Protein AF-A0A382ZB64-F1 (afdb_monomer)

Organism: NCBI:txid408172

Mean predicted aligned error: 15.55 Å

Solvent-accessible surface area (backbone atoms only — not comparable to full-atom values): 5818 Å² total; per-residue (Å²): 113,73,67,60,56,52,52,52,51,52,53,50,53,65,68,52,56,59,60,69,72,70,44,74,79,74,79,67,76,47,72,69,56,47,56,55,46,70,73,42,57,76,76,56,34,55,57,52,54,52,51,54,52,54,51,51,54,51,51,51,51,48,40,65,72,71,61,44,88,79,68,81,58,102,61,82,81,79,77,81,77,85,67,51,77,69,58,53,63,73,78,109

pLDDT: mean 78.01, std 11.69, range [49.41, 93.19]

Secondary structure (DSSP, 8-state):
-HHHHHHHHHHHHHHHTHHHHSSPP--PPPHHHHHHHHTS-HHHHHHHHHHHHHHHHHHHHHIIIIISTT---SSPPPPP----HHHHHH--

Radius of gyration: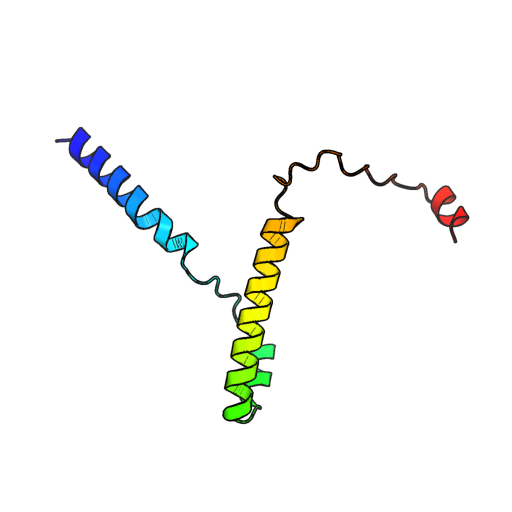 24.0 Å; Cα contacts (8 Å, |Δi|>4): 11; chains: 1; bounding box: 72×25×56 Å

Sequence (92 aa):
MKNFLFVLVILSSLLFSNLFVAAPGDGEITDSQKALIETLPPDQRASILEKMGQARDIEAELEETFLDSDLKTLIDRPEEKVLTAKEQAEYL

Structure (mmCIF, N/CA/C/O backbone):
data_AF-A0A382ZB64-F1
#
_entry.id   AF-A0A382ZB64-F1
#
loop_
_atom_site.group_PDB
_atom_site.id
_atom_site.type_symbol
_atom_site.label_atom_id
_atom_site.label_alt_id
_atom_site.label_comp_id
_atom_site.label_asym_id
_atom_site.label_entity_id
_atom_site.label_seq_id
_atom_site.pdbx_PDB_ins_code
_atom_site.Cartn_x
_atom_site.Cartn_y
_atom_site.Cartn_z
_atom_site.occupancy
_atom_site.B_iso_or_equiv
_atom_site.auth_seq_id
_atom_site.auth_comp_id
_atom_site.auth_asym_id
_atom_site.auth_atom_id
_atom_site.pdbx_PDB_model_num
ATOM 1 N N . MET A 1 1 ? 31.602 -7.240 35.947 1.00 59.00 1 MET A N 1
ATOM 2 C CA . MET A 1 1 ? 31.458 -7.579 34.508 1.00 59.00 1 MET A CA 1
ATOM 3 C C . MET A 1 1 ? 30.064 -8.088 34.125 1.00 59.00 1 MET A C 1
ATOM 5 O O . MET A 1 1 ? 29.616 -7.769 33.036 1.00 59.00 1 MET A O 1
ATOM 9 N N . LYS A 1 2 ? 29.342 -8.814 34.995 1.00 63.78 2 LYS A N 1
ATOM 10 C CA . LYS A 1 2 ? 28.018 -9.397 34.680 1.00 63.78 2 LYS A CA 1
ATOM 11 C C . LYS A 1 2 ? 26.915 -8.363 34.378 1.00 63.78 2 LYS A C 1
ATOM 13 O O . LYS A 1 2 ? 26.144 -8.555 33.448 1.00 63.78 2 LYS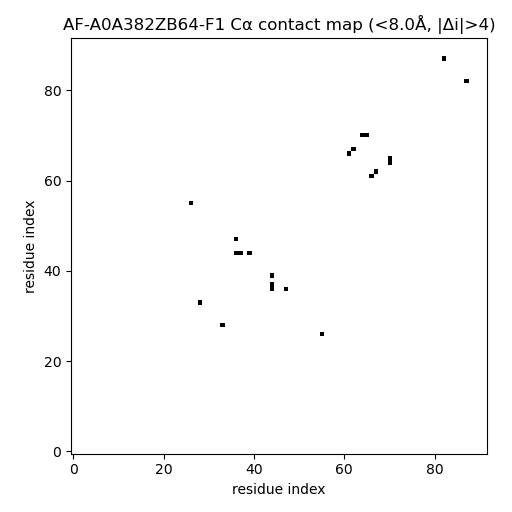 A O 1
ATOM 18 N N . ASN A 1 3 ? 26.915 -7.228 35.081 1.00 76.56 3 ASN A N 1
ATOM 19 C CA . ASN A 1 3 ? 25.914 -6.166 34.890 1.00 76.56 3 ASN A CA 1
ATOM 20 C C . ASN A 1 3 ? 26.177 -5.326 33.629 1.00 76.56 3 ASN A C 1
ATOM 22 O O . ASN A 1 3 ? 25.241 -4.862 32.995 1.00 76.56 3 ASN A O 1
ATOM 26 N N . PHE A 1 4 ? 27.445 -5.166 33.237 1.00 81.69 4 PHE A N 1
ATOM 27 C CA . PHE A 1 4 ? 27.818 -4.439 32.020 1.00 81.69 4 PHE A CA 1
ATOM 28 C C . PHE A 1 4 ? 27.371 -5.193 30.763 1.00 81.69 4 PHE A C 1
ATOM 30 O O . PHE A 1 4 ? 26.824 -4.599 29.843 1.00 81.69 4 PHE A O 1
ATOM 37 N N . LEU A 1 5 ? 27.531 -6.519 30.773 1.00 80.69 5 LEU A N 1
ATOM 38 C CA . LEU A 1 5 ? 27.073 -7.400 29.700 1.00 80.69 5 LEU A CA 1
ATOM 39 C C . LEU A 1 5 ? 25.547 -7.333 29.532 1.00 80.69 5 LEU A C 1
ATOM 41 O O . LEU A 1 5 ? 25.056 -7.241 28.415 1.00 80.69 5 LEU A O 1
ATOM 45 N N . PHE A 1 6 ? 24.807 -7.291 30.642 1.00 82.88 6 PHE A N 1
ATOM 46 C CA . PHE A 1 6 ? 23.351 -7.143 30.632 1.00 82.88 6 PHE A CA 1
ATOM 47 C C . PHE A 1 6 ? 22.889 -5.797 30.049 1.00 82.88 6 PHE A C 1
ATOM 49 O O . PHE A 1 6 ? 22.005 -5.764 29.197 1.00 82.88 6 PHE A O 1
ATOM 56 N N . VAL A 1 7 ? 23.530 -4.692 30.444 1.00 85.19 7 VAL A N 1
ATOM 57 C CA . VAL A 1 7 ? 23.231 -3.354 29.901 1.00 85.19 7 VAL A CA 1
ATOM 58 C C . VAL A 1 7 ? 23.553 -3.275 28.408 1.00 85.19 7 VAL A C 1
ATOM 60 O O . VAL A 1 7 ? 22.781 -2.699 27.648 1.00 85.19 7 VAL A O 1
ATOM 63 N N . LEU A 1 8 ? 24.649 -3.898 27.970 1.00 86.69 8 LEU A N 1
ATOM 64 C CA . LEU A 1 8 ? 25.045 -3.931 26.562 1.00 86.69 8 LEU A CA 1
ATOM 65 C C . LEU A 1 8 ? 24.042 -4.717 25.703 1.00 86.69 8 LEU A C 1
ATOM 67 O O . LEU A 1 8 ? 23.732 -4.294 24.589 1.00 86.69 8 LEU A O 1
ATOM 71 N N . VAL A 1 9 ? 23.480 -5.807 26.235 1.00 86.38 9 VAL A N 1
ATOM 72 C CA . VAL A 1 9 ? 22.407 -6.573 25.575 1.00 86.38 9 VAL A CA 1
ATOM 73 C C . VAL A 1 9 ? 21.131 -5.738 25.441 1.00 86.38 9 VAL A C 1
ATOM 75 O O . VAL A 1 9 ? 20.564 -5.679 24.353 1.00 86.38 9 VAL A O 1
ATOM 78 N N . ILE A 1 10 ? 20.709 -5.041 26.501 1.00 87.19 10 ILE A N 1
ATOM 79 C CA . ILE A 1 10 ? 19.515 -4.177 26.458 1.00 87.19 10 ILE A CA 1
ATOM 80 C C . ILE A 1 10 ? 19.711 -3.017 25.476 1.00 87.19 10 ILE A C 1
ATOM 82 O O . ILE A 1 10 ? 18.829 -2.741 24.667 1.00 87.19 10 ILE A O 1
ATOM 86 N N . LEU A 1 11 ? 20.877 -2.367 25.506 1.00 85.00 11 LEU A N 1
ATOM 87 C CA . LEU A 1 11 ? 21.189 -1.255 24.610 1.00 85.00 11 LEU A CA 1
ATOM 88 C C . LEU A 1 11 ? 21.215 -1.705 23.145 1.00 85.00 11 LEU A C 1
ATOM 90 O O . LEU A 1 11 ? 20.673 -1.020 22.285 1.00 85.00 11 LEU A O 1
ATOM 94 N N . SER A 1 12 ? 21.780 -2.883 22.867 1.00 81.19 12 SER A N 1
ATOM 95 C CA . SER A 1 12 ? 21.753 -3.465 21.521 1.00 81.19 12 SER A CA 1
ATOM 96 C C . SER A 1 12 ? 20.316 -3.762 21.085 1.00 81.19 12 SER A C 1
ATOM 98 O O . SER A 1 12 ? 19.922 -3.394 19.985 1.00 81.19 12 SER A O 1
ATOM 100 N N . SER A 1 13 ? 19.497 -4.344 21.966 1.00 80.69 13 SER A N 1
ATOM 101 C CA . SER A 1 13 ? 18.086 -4.628 21.677 1.00 80.69 13 SER A CA 1
ATOM 102 C C . SER A 1 13 ? 17.274 -3.367 21.357 1.00 80.69 13 SER A C 1
ATOM 104 O O . SER A 1 13 ? 16.420 -3.411 20.477 1.00 80.69 13 SER A O 1
ATOM 106 N N . LEU A 1 14 ? 17.541 -2.252 22.043 1.00 80.56 14 LEU A N 1
ATOM 107 C CA . LEU A 1 14 ? 16.884 -0.961 21.799 1.00 80.56 14 LEU A CA 1
ATOM 108 C C . LEU A 1 14 ? 17.340 -0.295 20.492 1.00 80.56 14 LEU A C 1
ATOM 110 O O . LEU A 1 14 ? 16.572 0.429 19.868 1.00 80.56 14 LEU A O 1
ATOM 114 N N . LEU A 1 15 ? 18.585 -0.523 20.067 1.00 76.69 15 LEU A N 1
ATOM 115 C CA . LEU A 1 15 ? 19.102 0.025 18.810 1.00 76.69 15 LEU A CA 1
ATOM 116 C C . LEU A 1 15 ? 18.567 -0.732 17.583 1.00 76.69 15 LEU A C 1
ATOM 118 O O . LEU A 1 15 ? 18.341 -0.113 16.546 1.00 76.69 15 LEU A O 1
ATOM 122 N N . PHE A 1 16 ? 18.323 -2.042 17.698 1.00 69.38 16 PHE A N 1
ATOM 123 C CA . PHE A 1 16 ? 17.814 -2.867 16.593 1.00 69.38 16 PHE A CA 1
ATOM 124 C C . PHE A 1 16 ? 16.282 -2.970 16.521 1.00 69.38 16 PHE A C 1
ATOM 126 O O . PHE A 1 16 ? 15.767 -3.450 15.513 1.00 69.38 16 PHE A O 1
ATOM 133 N N . SER A 1 17 ? 15.533 -2.498 17.525 1.00 65.56 17 SER A N 1
ATOM 134 C CA . SER A 1 17 ? 14.060 -2.559 17.506 1.00 65.56 17 SER A CA 1
ATOM 135 C C . SER A 1 17 ? 13.435 -1.720 16.384 1.00 65.56 17 SER A C 1
ATOM 137 O O . SER A 1 17 ? 12.420 -2.115 15.820 1.00 65.56 17 SER A O 1
ATOM 139 N N . ASN A 1 18 ? 14.069 -0.610 15.992 1.00 59.50 18 ASN A N 1
ATOM 140 C CA . ASN A 1 18 ? 13.589 0.241 14.894 1.00 59.50 18 ASN A CA 1
ATOM 141 C C . ASN A 1 18 ? 13.811 -0.368 13.498 1.00 59.50 18 ASN A C 1
ATOM 143 O O . ASN A 1 18 ? 13.209 0.090 12.531 1.00 59.50 18 ASN A O 1
ATOM 147 N N . LEU A 1 19 ? 14.651 -1.404 13.373 1.00 59.56 19 LEU A N 1
ATOM 148 C CA . LEU A 1 19 ? 14.938 -2.028 12.078 1.00 59.56 19 LEU A CA 1
ATOM 149 C C . LEU A 1 19 ? 13.753 -2.857 11.552 1.00 59.56 19 LEU A C 1
ATOM 151 O O . LEU A 1 19 ? 13.629 -3.039 10.348 1.00 59.56 19 LEU A O 1
ATOM 155 N N . PHE A 1 20 ? 12.884 -3.338 12.447 1.00 55.34 20 PHE A N 1
ATOM 156 C CA . PHE A 1 20 ? 11.708 -4.136 12.086 1.00 55.34 20 PHE A CA 1
ATOM 157 C C . PHE A 1 20 ? 10.495 -3.290 11.685 1.00 55.34 20 PHE A C 1
ATOM 159 O O . PHE A 1 20 ? 9.670 -3.764 10.917 1.00 55.34 20 PHE A O 1
ATOM 166 N N . VAL A 1 21 ? 10.398 -2.048 12.169 1.00 56.72 21 VAL A N 1
ATOM 167 C CA . VAL A 1 21 ? 9.284 -1.134 11.847 1.00 56.72 21 VAL A CA 1
ATOM 168 C C . VAL A 1 21 ? 9.533 -0.382 10.535 1.00 56.72 21 VAL A C 1
ATOM 170 O O . VAL A 1 21 ? 8.596 -0.078 9.812 1.00 56.72 21 VAL A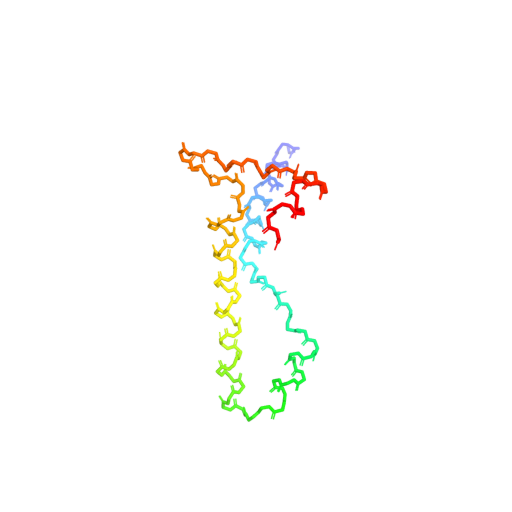 O 1
ATOM 173 N N . ALA A 1 22 ? 10.798 -0.115 10.196 1.00 50.22 22 ALA A N 1
ATOM 174 C CA . ALA A 1 22 ? 11.181 0.527 8.935 1.00 50.22 22 ALA A CA 1
ATOM 175 C C . ALA A 1 22 ? 11.450 -0.468 7.792 1.00 50.22 22 ALA A C 1
ATOM 177 O O . ALA A 1 22 ? 11.822 -0.048 6.694 1.00 50.22 22 ALA A O 1
ATOM 178 N N . ALA A 1 23 ? 11.305 -1.775 8.037 1.00 49.66 23 ALA A N 1
ATOM 179 C CA . ALA A 1 23 ? 11.253 -2.731 6.947 1.00 49.66 23 ALA A CA 1
ATOM 180 C C . ALA A 1 23 ? 9.978 -2.402 6.159 1.00 49.66 23 ALA A C 1
ATOM 182 O O . ALA A 1 23 ? 8.901 -2.466 6.756 1.00 49.66 23 ALA A O 1
ATOM 183 N N . PRO A 1 24 ? 10.069 -1.997 4.876 1.00 49.41 24 PRO A N 1
ATOM 184 C CA . PRO A 1 24 ? 8.872 -1.844 4.070 1.00 49.41 24 PRO A CA 1
ATOM 185 C C . PRO A 1 24 ? 8.147 -3.175 4.186 1.00 49.41 24 PRO A C 1
ATOM 187 O O . PRO A 1 24 ? 8.738 -4.217 3.897 1.00 49.41 24 PRO A O 1
ATOM 190 N N . GLY A 1 25 ? 6.923 -3.163 4.717 1.00 51.53 25 GLY A N 1
ATOM 191 C CA . GLY A 1 25 ? 6.105 -4.359 4.683 1.00 51.53 25 GLY A CA 1
ATOM 192 C C . GLY A 1 25 ? 6.120 -4.800 3.230 1.00 51.53 25 GLY A C 1
ATOM 193 O O . GLY A 1 25 ? 5.744 -4.028 2.352 1.00 51.53 25 GLY A O 1
ATOM 194 N N . ASP A 1 26 ? 6.650 -5.971 2.926 1.00 55.09 26 ASP A N 1
ATOM 195 C CA . ASP A 1 26 ? 6.442 -6.566 1.622 1.00 55.09 26 ASP A CA 1
ATOM 196 C C . ASP A 1 26 ? 5.070 -7.219 1.724 1.00 55.09 26 ASP A C 1
ATOM 198 O O . ASP A 1 26 ? 4.921 -8.390 2.054 1.00 55.09 26 ASP A O 1
ATOM 202 N N . GLY A 1 27 ? 4.029 -6.425 1.484 1.00 57.81 27 GLY A N 1
ATOM 203 C CA . GLY A 1 27 ? 2.818 -6.943 0.864 1.00 57.81 27 GLY A CA 1
ATOM 204 C C . GLY A 1 27 ? 3.261 -7.487 -0.483 1.00 57.81 27 GLY A C 1
ATOM 205 O O . GLY A 1 27 ? 3.345 -6.755 -1.473 1.00 57.81 27 GLY A O 1
ATOM 206 N N . GLU A 1 28 ? 3.705 -8.738 -0.437 1.00 66.00 28 GLU A N 1
ATOM 207 C CA . GLU A 1 28 ? 4.290 -9.466 -1.543 1.00 66.00 28 GLU A CA 1
ATOM 208 C C . GLU A 1 28 ? 3.314 -9.408 -2.716 1.00 66.00 28 GLU A C 1
ATOM 210 O O . GLU A 1 28 ? 2.129 -9.725 -2.587 1.00 66.00 28 GLU A O 1
ATOM 215 N N 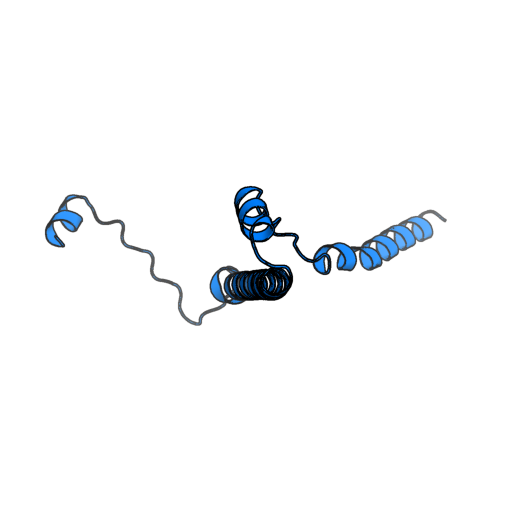. ILE A 1 29 ? 3.809 -8.967 -3.873 1.00 76.75 29 ILE A N 1
ATOM 216 C CA . ILE A 1 29 ? 3.036 -9.021 -5.108 1.00 76.75 29 ILE A CA 1
ATOM 217 C C . ILE A 1 29 ? 2.705 -10.492 -5.344 1.00 76.75 29 ILE A C 1
ATOM 219 O O . ILE A 1 29 ? 3.606 -11.306 -5.548 1.00 76.75 29 ILE A O 1
ATOM 223 N N . THR A 1 30 ? 1.417 -10.829 -5.328 1.00 83.25 30 THR A N 1
ATOM 224 C CA . THR A 1 30 ? 0.977 -12.208 -5.555 1.00 83.25 30 THR A CA 1
ATOM 225 C C . THR A 1 30 ? 1.445 -12.692 -6.926 1.00 83.25 30 THR A C 1
ATOM 227 O O . THR A 1 30 ? 1.562 -11.902 -7.869 1.00 83.25 30 THR A O 1
ATOM 230 N N . ASP A 1 31 ? 1.626 -14.002 -7.089 1.00 84.56 31 ASP A N 1
ATOM 231 C CA . ASP A 1 31 ? 2.034 -14.588 -8.374 1.00 84.56 31 ASP A CA 1
ATOM 232 C C . ASP A 1 31 ? 1.111 -14.167 -9.529 1.00 84.56 31 ASP A C 1
ATOM 234 O O . ASP A 1 31 ? 1.560 -13.922 -10.649 1.00 84.56 31 ASP A O 1
ATOM 238 N N . SER A 1 32 ? -0.184 -14.004 -9.241 1.00 83.50 32 SER A N 1
ATOM 239 C CA . SER A 1 32 ? -1.174 -13.529 -10.209 1.00 83.50 32 SER A CA 1
ATOM 240 C C . SER A 1 32 ? -0.940 -12.076 -10.644 1.00 83.50 32 SER A C 1
ATOM 242 O O . SER A 1 32 ? -0.982 -11.769 -11.836 1.00 83.50 32 SER A O 1
ATOM 244 N N . GLN A 1 33 ? -0.630 -11.181 -9.702 1.00 84.19 33 GLN A N 1
ATOM 245 C CA . GLN A 1 33 ? -0.319 -9.780 -9.988 1.00 84.19 33 GLN A CA 1
ATOM 246 C C . GLN A 1 33 ? 1.0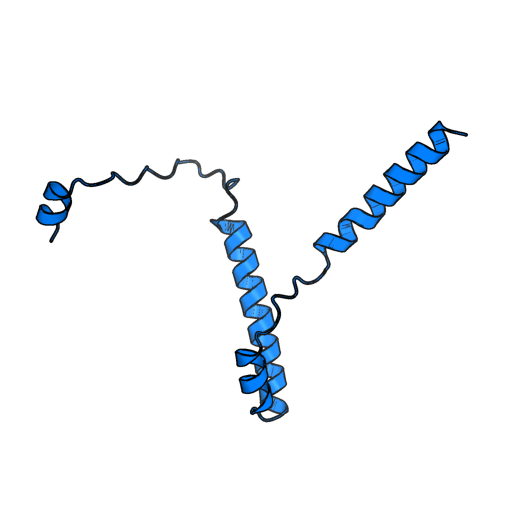18 -9.659 -10.723 1.00 84.19 33 GLN A C 1
ATOM 248 O O . GLN A 1 33 ? 1.131 -8.887 -11.674 1.00 84.19 33 GLN A O 1
ATOM 253 N N . LYS A 1 34 ? 2.011 -10.470 -10.346 1.00 88.25 34 LYS A N 1
ATOM 254 C CA . LYS A 1 34 ? 3.315 -10.517 -11.011 1.00 88.25 34 LYS A CA 1
ATOM 255 C C . LYS A 1 34 ? 3.191 -10.962 -12.467 1.00 88.25 34 LYS A C 1
ATOM 257 O O . LYS A 1 34 ? 3.727 -10.291 -13.346 1.00 88.25 34 LYS A O 1
ATOM 262 N N . ALA A 1 35 ? 2.421 -12.019 -12.731 1.00 89.06 35 ALA A N 1
ATOM 263 C CA . ALA A 1 35 ? 2.154 -12.486 -14.090 1.00 89.06 35 ALA A CA 1
ATOM 264 C C . ALA A 1 35 ? 1.495 -11.394 -14.950 1.00 89.06 35 ALA A C 1
ATOM 266 O O . ALA A 1 35 ? 1.899 -11.187 -16.091 1.00 89.06 35 ALA A O 1
ATOM 267 N N . LEU A 1 36 ? 0.534 -10.644 -14.396 1.00 87.69 36 LEU A N 1
ATOM 268 C CA . LEU A 1 36 ? -0.100 -9.517 -15.090 1.00 87.69 36 LEU A CA 1
ATOM 269 C C . LEU A 1 36 ? 0.902 -8.397 -15.399 1.00 87.69 36 LEU A C 1
ATOM 271 O O . LEU A 1 36 ? 0.958 -7.920 -16.532 1.00 87.69 36 LEU A O 1
ATOM 275 N N . ILE A 1 37 ? 1.732 -8.014 -14.428 1.00 89.69 37 ILE A N 1
ATOM 276 C CA . ILE A 1 37 ? 2.752 -6.969 -14.592 1.00 89.69 37 ILE A CA 1
ATOM 277 C C . ILE A 1 37 ? 3.798 -7.359 -15.647 1.00 89.69 37 ILE A C 1
ATOM 279 O O . ILE A 1 37 ? 4.257 -6.514 -16.421 1.00 89.69 37 ILE A O 1
ATOM 283 N N . GLU A 1 38 ? 4.168 -8.638 -15.716 1.00 90.19 38 GLU A N 1
ATOM 284 C CA . GLU A 1 38 ? 5.131 -9.146 -16.694 1.00 90.19 38 GLU A CA 1
ATOM 285 C C . GLU A 1 38 ? 4.619 -9.068 -18.139 1.00 90.19 38 GLU A C 1
ATOM 287 O O . GLU A 1 38 ? 5.437 -8.926 -19.052 1.00 90.19 38 GLU A O 1
ATOM 292 N N . THR A 1 39 ? 3.296 -9.063 -18.348 1.00 92.81 39 THR A N 1
ATOM 293 C CA . THR A 1 39 ? 2.694 -8.845 -19.678 1.00 92.81 39 THR A CA 1
ATOM 294 C C . THR A 1 39 ? 2.717 -7.387 -20.136 1.00 92.81 39 THR A C 1
ATOM 296 O O . THR A 1 39 ? 2.537 -7.118 -21.325 1.00 92.81 39 THR A O 1
ATOM 299 N N . LEU A 1 40 ? 2.949 -6.437 -19.222 1.00 91.06 40 LEU A N 1
ATOM 300 C CA . LEU A 1 40 ? 2.916 -5.015 -19.545 1.00 91.06 40 LEU A CA 1
ATOM 301 C C . LEU A 1 40 ? 4.217 -4.545 -20.215 1.00 91.06 40 LEU A C 1
ATOM 303 O O . LEU A 1 40 ? 5.312 -4.984 -19.822 1.00 91.06 40 LEU A O 1
ATOM 307 N N . PRO A 1 41 ? 4.114 -3.588 -21.158 1.00 93.19 41 PRO A N 1
ATOM 308 C CA . PRO A 1 41 ? 5.245 -2.817 -21.655 1.00 93.19 41 PRO A CA 1
ATOM 309 C C . PRO A 1 41 ? 6.092 -2.205 -20.519 1.00 93.19 41 PRO A C 1
ATOM 311 O O . PRO A 1 41 ? 5.545 -1.845 -19.470 1.00 93.19 41 PRO A O 1
ATOM 314 N N . PRO A 1 42 ? 7.423 -2.070 -20.690 1.00 86.56 42 PRO A N 1
ATOM 315 C CA . PRO A 1 42 ? 8.319 -1.600 -19.627 1.00 86.56 42 PRO A CA 1
ATOM 316 C C . PRO A 1 42 ? 7.975 -0.217 -19.050 1.00 86.56 42 PRO A C 1
ATOM 318 O O . PRO A 1 42 ? 8.152 0.012 -17.856 1.00 86.56 42 PRO A O 1
ATOM 321 N N . ASP A 1 43 ? 7.464 0.690 -19.880 1.00 89.62 43 ASP A N 1
ATOM 322 C CA . ASP A 1 43 ? 7.011 2.032 -19.501 1.00 89.62 43 ASP A CA 1
ATOM 323 C C . ASP A 1 43 ? 5.762 1.992 -18.606 1.00 89.62 43 ASP A C 1
ATOM 325 O O . ASP A 1 43 ? 5.670 2.716 -17.615 1.00 89.62 43 ASP A O 1
ATOM 329 N N . GLN A 1 44 ? 4.826 1.089 -18.903 1.00 88.62 44 GLN A N 1
ATOM 330 C CA . GLN A 1 44 ? 3.598 0.907 -18.122 1.00 88.62 44 GLN A CA 1
ATOM 331 C C . GLN A 1 44 ? 3.861 0.171 -16.808 1.00 88.62 44 GLN A C 1
ATOM 333 O O . GLN A 1 44 ? 3.265 0.488 -15.778 1.00 88.62 44 GLN A O 1
ATOM 338 N N . ARG A 1 45 ? 4.798 -0.779 -16.829 1.00 90.44 45 ARG A N 1
ATOM 339 C CA . ARG A 1 45 ? 5.206 -1.572 -15.667 1.00 90.44 45 ARG A CA 1
ATOM 340 C C . ARG A 1 45 ? 5.638 -0.703 -14.490 1.00 90.44 45 ARG A C 1
ATOM 342 O O . ARG A 1 45 ? 5.177 -0.928 -13.376 1.00 90.44 45 ARG A O 1
ATOM 349 N N . ALA A 1 46 ? 6.486 0.294 -14.739 1.00 86.81 46 ALA A N 1
ATOM 350 C CA . ALA A 1 46 ? 6.976 1.189 -13.694 1.00 86.81 46 ALA A CA 1
ATOM 351 C C . ALA A 1 46 ? 5.833 1.975 -13.028 1.00 86.81 46 ALA A C 1
ATOM 353 O O . ALA A 1 46 ? 5.754 2.026 -11.803 1.00 86.81 46 ALA A O 1
ATOM 354 N N . SER A 1 47 ? 4.905 2.511 -13.828 1.00 88.56 47 SER A N 1
ATOM 355 C CA . SER A 1 47 ? 3.766 3.278 -13.309 1.00 88.56 47 SER A CA 1
ATOM 356 C C . SER A 1 47 ? 2.796 2.421 -12.490 1.00 88.56 47 SER A C 1
ATOM 358 O O . SER A 1 47 ? 2.258 2.882 -11.485 1.00 88.56 47 SER A O 1
ATOM 360 N N . ILE A 1 48 ? 2.573 1.165 -12.890 1.00 90.38 48 ILE A N 1
ATOM 361 C CA . ILE A 1 48 ? 1.709 0.245 -12.138 1.00 90.38 48 ILE A CA 1
ATOM 362 C C . ILE A 1 48 ? 2.338 -0.136 -10.797 1.00 90.38 48 ILE A C 1
ATOM 364 O O . ILE A 1 48 ? 1.640 -0.122 -9.787 1.00 90.38 48 ILE A O 1
ATOM 368 N N . LEU A 1 49 ? 3.643 -0.417 -10.762 1.00 88.38 49 LEU A N 1
ATOM 369 C CA . LEU A 1 49 ? 4.344 -0.737 -9.515 1.00 88.38 49 LEU A CA 1
ATOM 370 C C . LEU A 1 49 ? 4.293 0.424 -8.512 1.00 88.38 49 LEU A C 1
ATOM 372 O O . LEU A 1 49 ? 4.027 0.200 -7.335 1.00 88.38 49 LEU A O 1
ATOM 376 N N . GLU A 1 50 ? 4.473 1.659 -8.982 1.00 88.62 50 GLU A N 1
ATOM 377 C CA . GLU A 1 50 ? 4.343 2.858 -8.145 1.00 88.62 50 GLU A CA 1
ATOM 378 C C . GLU A 1 50 ? 2.936 2.983 -7.539 1.00 88.62 50 GLU A C 1
ATOM 380 O O . GLU A 1 50 ? 2.789 3.198 -6.337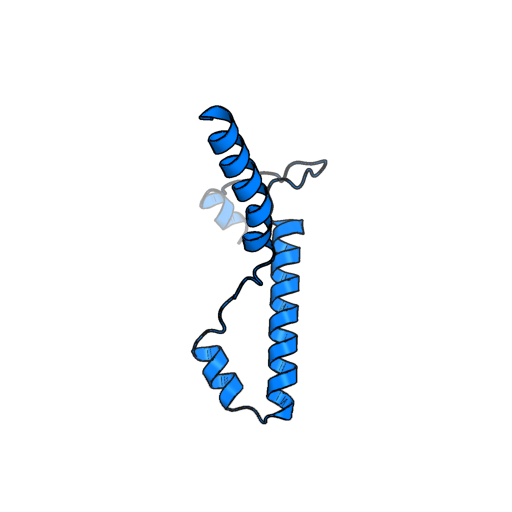 1.00 88.62 50 GLU A O 1
ATOM 385 N N . LYS A 1 51 ? 1.891 2.780 -8.350 1.00 91.06 51 LYS A N 1
ATOM 386 C CA . LYS A 1 51 ? 0.494 2.827 -7.888 1.00 91.06 51 LYS A CA 1
ATOM 387 C C . LYS A 1 51 ? 0.166 1.725 -6.889 1.00 91.06 51 LYS A C 1
ATOM 389 O O . LYS A 1 51 ? -0.597 1.964 -5.961 1.00 91.06 51 LYS A O 1
ATOM 394 N N . MET A 1 52 ? 0.722 0.529 -7.079 1.00 87.25 52 MET A N 1
ATOM 395 C CA . MET A 1 52 ? 0.572 -0.561 -6.115 1.00 87.25 52 MET A CA 1
ATOM 396 C C . MET A 1 52 ? 1.227 -0.210 -4.779 1.00 87.25 52 MET A C 1
ATOM 398 O O . MET A 1 52 ? 0.630 -0.483 -3.747 1.00 87.25 52 MET A O 1
ATOM 402 N N . GLY A 1 53 ? 2.395 0.439 -4.791 1.00 86.56 53 GLY A N 1
ATOM 403 C CA . GLY A 1 53 ? 3.012 0.977 -3.574 1.00 86.56 53 GLY A CA 1
ATOM 404 C C . GLY A 1 53 ? 2.103 1.989 -2.873 1.00 86.56 53 GLY A C 1
ATOM 405 O O . GLY A 1 53 ? 1.735 1.784 -1.723 1.00 86.56 53 GLY A O 1
ATOM 406 N N . GLN A 1 54 ? 1.634 3.004 -3.605 1.00 88.38 54 GLN A N 1
ATOM 407 C CA . GLN A 1 54 ? 0.723 4.027 -3.068 1.00 88.38 54 GLN A CA 1
ATOM 408 C C . GLN A 1 54 ? -0.562 3.431 -2.479 1.00 88.38 54 GLN A C 1
ATOM 410 O O . GLN A 1 54 ? -1.025 3.871 -1.433 1.00 88.38 54 GLN A O 1
ATOM 415 N N . ALA A 1 55 ? -1.150 2.428 -3.137 1.00 88.38 55 ALA A N 1
ATOM 416 C CA . ALA A 1 55 ? -2.353 1.766 -2.639 1.00 88.38 55 ALA A CA 1
ATOM 417 C C . ALA A 1 55 ? -2.112 1.069 -1.292 1.00 88.38 55 ALA A C 1
ATOM 419 O O . ALA A 1 55 ? -2.974 1.122 -0.420 1.00 88.38 55 ALA A O 1
ATOM 420 N N . ARG A 1 56 ? -0.936 0.457 -1.117 1.00 86.00 56 ARG A N 1
ATOM 421 C CA . ARG A 1 56 ? -0.549 -0.212 0.129 1.00 86.00 56 ARG A CA 1
ATOM 422 C C . ARG A 1 56 ? -0.288 0.781 1.257 1.00 86.00 56 ARG A C 1
ATOM 424 O O . ARG A 1 56 ? -0.691 0.516 2.382 1.00 86.00 56 ARG A O 1
ATOM 431 N N . ASP A 1 57 ? 0.333 1.917 0.949 1.00 88.06 57 ASP A N 1
ATOM 432 C CA . ASP A 1 57 ? 0.547 2.990 1.926 1.00 88.06 57 ASP A CA 1
ATOM 433 C C . ASP A 1 57 ? -0.795 3.544 2.432 1.00 88.06 57 ASP A C 1
ATOM 435 O O . ASP A 1 57 ? -0.984 3.712 3.633 1.00 88.06 57 ASP A O 1
ATOM 439 N N . ILE A 1 58 ? -1.756 3.751 1.523 1.00 89.62 58 ILE A N 1
ATOM 440 C CA . ILE A 1 58 ? -3.116 4.193 1.872 1.00 89.62 58 ILE A CA 1
ATOM 441 C C . ILE A 1 58 ? -3.838 3.140 2.719 1.00 89.62 58 ILE A C 1
ATOM 443 O O . ILE A 1 58 ? -4.525 3.487 3.674 1.00 89.62 58 ILE A O 1
ATOM 447 N N . GLU A 1 59 ? -3.717 1.857 2.376 1.00 85.50 59 GLU A N 1
ATOM 448 C CA . GLU A 1 59 ? -4.338 0.772 3.143 1.00 85.50 59 GLU A CA 1
ATOM 449 C C . GLU A 1 59 ? -3.795 0.714 4.578 1.00 85.50 59 GLU A C 1
ATOM 451 O O . GLU A 1 59 ? -4.583 0.632 5.520 1.00 85.50 59 GLU A O 1
ATOM 456 N N . ALA A 1 60 ? -2.478 0.860 4.749 1.00 86.56 60 ALA A N 1
ATOM 457 C CA . ALA A 1 60 ? -1.850 0.940 6.065 1.00 86.56 60 ALA A CA 1
ATOM 458 C C . ALA A 1 60 ? -2.315 2.175 6.858 1.00 86.56 60 ALA A C 1
ATOM 460 O O . ALA A 1 60 ? -2.658 2.054 8.032 1.00 86.56 60 ALA A O 1
ATOM 461 N N . GLU A 1 61 ? -2.394 3.347 6.214 1.00 85.50 61 GLU A N 1
ATOM 462 C CA . GLU A 1 61 ? -2.900 4.575 6.846 1.00 85.50 61 GLU A CA 1
ATOM 463 C C . GLU A 1 61 ? -4.359 4.417 7.304 1.00 85.50 61 GLU A C 1
ATOM 465 O O . GLU A 1 61 ? -4.734 4.893 8.378 1.00 85.50 61 GLU A O 1
ATOM 470 N N . LEU A 1 62 ? -5.195 3.733 6.516 1.00 85.94 62 LEU A N 1
ATOM 471 C CA . LEU A 1 62 ? -6.583 3.452 6.884 1.00 85.94 62 LEU A CA 1
ATOM 472 C C . LEU A 1 62 ? -6.682 2.498 8.076 1.00 85.94 62 LEU A C 1
ATOM 474 O O . LEU A 1 62 ? -7.530 2.712 8.942 1.00 85.94 62 LEU A O 1
ATOM 478 N N . GLU A 1 63 ? -5.847 1.461 8.127 1.00 83.38 63 GLU A N 1
ATOM 479 C CA . GLU A 1 63 ? -5.808 0.532 9.257 1.00 83.38 63 GLU A CA 1
ATOM 480 C C . GLU A 1 63 ? -5.400 1.257 10.548 1.00 83.38 63 GLU A C 1
ATOM 482 O O . GLU A 1 63 ? -6.137 1.206 11.534 1.00 83.38 63 GLU A O 1
ATOM 487 N N . GLU A 1 64 ? -4.328 2.051 10.500 1.00 82.94 64 GLU A N 1
ATOM 488 C CA . GLU A 1 64 ? -3.870 2.877 11.628 1.00 82.94 64 GLU A CA 1
ATOM 489 C C . GLU A 1 64 ? -4.929 3.913 12.055 1.00 82.94 64 GLU A C 1
ATOM 491 O O . GLU A 1 64 ? -5.179 4.132 13.240 1.00 82.94 64 GLU A O 1
ATOM 496 N N . THR A 1 65 ? -5.596 4.554 11.091 1.00 81.94 65 THR A N 1
ATOM 497 C CA . THR A 1 65 ? -6.533 5.656 11.373 1.00 81.94 65 THR A CA 1
ATOM 498 C C . THR A 1 65 ? -7.923 5.186 11.781 1.00 81.94 65 THR A C 1
ATOM 500 O O . THR A 1 65 ? -8.636 5.944 12.438 1.00 81.94 65 THR A O 1
ATOM 503 N N . PHE A 1 66 ? -8.362 3.993 11.368 1.00 79.44 66 PHE A N 1
ATOM 504 C CA . PHE A 1 66 ? -9.757 3.560 11.548 1.00 79.44 66 PHE A CA 1
ATOM 505 C C . PHE A 1 66 ? -9.940 2.201 12.224 1.00 79.44 66 PHE A C 1
ATOM 507 O O . PHE A 1 66 ? -11.023 1.955 12.762 1.00 79.44 66 PHE A O 1
ATOM 514 N N . LEU A 1 67 ? -8.943 1.316 12.184 1.00 70.94 67 LEU A N 1
ATOM 515 C CA . LEU A 1 67 ? -9.062 -0.055 12.692 1.00 70.94 67 LEU A CA 1
ATOM 516 C C . LEU A 1 67 ? -8.278 -0.282 13.980 1.00 70.94 67 LEU A C 1
ATOM 518 O O . LEU A 1 67 ? -8.687 -1.133 14.775 1.00 70.94 67 LEU A O 1
ATOM 522 N N . ASP A 1 68 ? -7.231 0.503 14.229 1.00 69.81 68 ASP A N 1
ATOM 523 C CA . ASP A 1 68 ? -6.567 0.487 15.523 1.00 69.81 68 ASP A CA 1
ATOM 524 C C . ASP A 1 68 ? -7.563 0.891 16.618 1.00 69.81 68 ASP A C 1
ATOM 526 O O . ASP A 1 68 ? -8.081 2.008 16.695 1.00 69.81 68 ASP A O 1
ATOM 530 N N . SER A 1 69 ? -7.847 -0.074 17.496 1.00 59.50 69 SER A N 1
ATOM 531 C CA . SER A 1 69 ? -8.839 -0.009 18.577 1.00 59.50 69 SER A CA 1
ATOM 532 C C . SER A 1 69 ? -8.586 1.092 19.617 1.00 59.50 69 SER A C 1
ATOM 534 O O . SER A 1 69 ? -9.385 1.270 20.534 1.00 59.50 69 SER A O 1
ATOM 536 N N . ASP A 1 70 ? -7.486 1.831 19.475 1.00 59.12 70 ASP A N 1
ATOM 537 C CA . ASP A 1 70 ? -7.099 2.966 20.309 1.00 59.12 70 ASP A CA 1
ATOM 538 C C . ASP A 1 70 ? -7.664 4.311 19.821 1.00 59.12 70 ASP A C 1
ATOM 540 O O . ASP A 1 70 ? -7.404 5.353 20.438 1.00 59.12 70 ASP A O 1
ATOM 544 N N . LEU A 1 71 ? -8.488 4.312 18.766 1.00 59.34 71 LEU A N 1
ATOM 545 C CA . LEU A 1 71 ? -9.272 5.479 18.360 1.00 59.34 71 LEU A CA 1
ATOM 546 C C . LEU A 1 71 ? -10.271 5.858 19.452 1.00 59.34 71 LEU A C 1
ATOM 548 O O . LEU A 1 71 ? -11.416 5.410 19.490 1.00 59.34 71 LEU A O 1
ATOM 552 N N . LYS A 1 72 ? -9.825 6.735 20.353 1.00 60.97 72 LYS A N 1
ATOM 553 C CA . LYS A 1 72 ? -10.652 7.379 21.375 1.00 60.97 72 LYS A CA 1
ATOM 554 C C . LYS A 1 72 ? -11.615 8.359 20.715 1.00 60.97 72 LYS A C 1
ATOM 556 O O . LYS A 1 72 ? -11.396 9.572 20.712 1.00 60.97 72 LYS A O 1
ATOM 561 N N . THR A 1 73 ? -12.698 7.844 20.157 1.00 69.88 73 THR A N 1
ATOM 562 C CA . THR A 1 73 ? -13.871 8.652 19.841 1.00 69.88 73 THR A CA 1
ATOM 563 C C . THR A 1 73 ? -14.524 9.117 21.147 1.00 69.88 73 THR A C 1
ATOM 565 O O . THR A 1 73 ? -14.470 8.443 22.172 1.00 69.88 73 THR A O 1
ATOM 568 N N . LEU A 1 74 ? -15.153 10.297 21.141 1.00 74.94 74 LEU A N 1
ATOM 569 C CA . LEU A 1 74 ? -15.915 10.797 22.303 1.00 74.94 74 LEU A CA 1
ATOM 570 C C . LEU A 1 74 ? -17.196 9.987 22.572 1.00 74.94 74 LEU A C 1
ATOM 572 O O . LEU A 1 74 ? -17.893 10.234 23.554 1.00 74.94 74 LEU A O 1
ATOM 576 N N . ILE A 1 75 ? -17.531 9.082 21.656 1.00 73.94 75 ILE A N 1
ATOM 577 C CA . ILE A 1 75 ? -18.731 8.260 21.650 1.00 73.94 75 ILE A CA 1
ATOM 578 C C . ILE A 1 75 ? -18.330 6.820 21.349 1.00 73.94 75 ILE A C 1
ATOM 580 O O . ILE A 1 75 ? -17.510 6.587 20.462 1.00 73.94 75 ILE A O 1
ATOM 584 N N . ASP A 1 76 ? -18.917 5.866 22.060 1.00 70.44 76 ASP A N 1
ATOM 585 C CA . ASP A 1 76 ? -18.737 4.450 21.756 1.00 70.44 76 ASP A CA 1
ATOM 586 C C . ASP A 1 76 ? -19.554 4.068 20.518 1.00 70.44 76 ASP A C 1
ATOM 588 O O . ASP A 1 76 ? -20.659 4.583 20.296 1.00 70.44 76 ASP A O 1
ATOM 592 N N . ARG A 1 77 ? -19.031 3.141 19.706 1.00 73.81 77 ARG A N 1
ATOM 593 C CA . ARG A 1 77 ? -19.821 2.547 18.624 1.00 73.81 77 ARG A CA 1
ATOM 594 C C . ARG A 1 77 ? -20.980 1.763 19.255 1.00 73.81 77 ARG A C 1
ATOM 596 O O . ARG A 1 77 ? -20.709 0.852 20.037 1.00 73.81 77 ARG A O 1
ATOM 603 N N . PRO A 1 78 ? -22.248 2.061 18.921 1.00 78.06 78 PRO A N 1
ATOM 604 C CA . PRO A 1 78 ? -23.369 1.283 19.430 1.00 78.06 78 PRO A CA 1
ATOM 605 C C . PRO A 1 78 ? -23.250 -0.171 18.962 1.00 78.06 78 PRO A C 1
ATOM 607 O O . PRO A 1 78 ? -22.914 -0.432 17.806 1.00 78.06 78 PRO A O 1
ATOM 610 N N . GLU A 1 79 ? -23.513 -1.116 19.862 1.00 79.69 79 GLU A N 1
ATOM 611 C CA . GLU A 1 79 ? -23.543 -2.534 19.513 1.00 79.69 79 GLU A CA 1
ATOM 612 C C . GLU A 1 79 ? -24.672 -2.796 18.510 1.00 79.69 79 GLU A C 1
ATOM 614 O O . GLU A 1 79 ? -25.811 -2.355 18.701 1.00 79.69 79 GLU A O 1
ATOM 619 N N . GLU A 1 80 ? -24.366 -3.518 17.428 1.00 78.50 80 GLU A N 1
ATOM 620 C CA . GLU A 1 80 ? -25.401 -3.966 16.504 1.00 78.50 80 GLU A CA 1
ATOM 621 C C . GLU A 1 80 ? -26.366 -4.890 17.248 1.00 78.50 80 GLU A C 1
ATOM 623 O O . GLU A 1 80 ? -25.982 -5.927 17.795 1.00 78.50 80 GLU A O 1
ATOM 628 N N . LYS A 1 81 ? -27.651 -4.523 17.266 1.00 80.38 81 LYS A N 1
ATOM 629 C CA . LYS A 1 81 ? -28.684 -5.399 17.808 1.00 80.38 81 LYS A CA 1
ATOM 630 C C . LYS A 1 81 ? -28.747 -6.646 16.931 1.00 80.38 81 LYS A C 1
ATOM 632 O O . LYS A 1 81 ? -29.161 -6.567 15.776 1.00 80.38 81 LYS A O 1
ATOM 637 N N . VAL A 1 82 ? -28.402 -7.803 17.494 1.00 80.12 82 VAL A N 1
ATOM 638 C CA . VAL A 1 82 ? -28.631 -9.093 16.834 1.00 80.12 82 VAL A CA 1
ATOM 639 C C . VAL A 1 82 ? -30.140 -9.280 16.685 1.00 80.12 82 VAL A C 1
ATOM 641 O O . VAL A 1 82 ? -30.841 -9.602 17.646 1.00 80.12 82 VAL A O 1
ATOM 644 N N . LEU A 1 83 ? -30.647 -9.009 15.483 1.00 81.44 83 LEU A N 1
ATOM 645 C CA . LEU A 1 83 ? -32.059 -9.159 15.161 1.00 81.44 83 LEU A CA 1
ATOM 646 C C . LEU A 1 83 ? -32.423 -10.642 15.155 1.00 81.44 83 LEU A C 1
ATOM 648 O O . LEU A 1 83 ? -31.742 -11.468 14.541 1.00 81.44 83 LEU A O 1
ATOM 652 N N . THR A 1 84 ? -33.533 -10.975 15.801 1.00 83.19 84 THR A N 1
ATOM 653 C CA . THR A 1 84 ? -34.141 -12.301 15.681 1.00 83.19 84 THR A CA 1
ATOM 654 C C . THR A 1 84 ? -34.643 -12.531 14.252 1.00 83.19 84 THR A C 1
ATOM 656 O O . THR A 1 84 ? -34.965 -11.586 13.534 1.00 83.19 84 THR A O 1
ATOM 659 N N . ALA A 1 85 ? -34.780 -13.793 13.831 1.00 82.44 85 ALA A N 1
ATOM 660 C CA . ALA A 1 85 ? -35.271 -14.133 12.487 1.00 82.44 85 ALA A CA 1
ATOM 661 C C . ALA A 1 85 ? -36.641 -13.501 12.156 1.00 82.44 85 ALA A C 1
ATOM 663 O O . ALA A 1 85 ? -36.927 -13.191 11.003 1.00 82.44 85 ALA A O 1
ATOM 664 N N . LYS A 1 86 ? -37.479 -13.282 13.177 1.00 79.06 86 LYS A N 1
ATOM 665 C CA . LYS A 1 86 ? -38.771 -12.606 13.041 1.00 79.06 86 LYS A CA 1
ATOM 666 C C . LYS A 1 86 ? -38.613 -11.104 12.794 1.00 79.06 86 LYS A C 1
ATOM 668 O O . LYS A 1 86 ? -39.314 -10.569 11.949 1.00 79.06 86 LYS A O 1
ATOM 673 N N . GLU A 1 87 ? -37.697 -10.451 13.507 1.00 78.62 87 GLU A N 1
ATOM 674 C CA . GLU A 1 87 ? -37.399 -9.030 13.306 1.00 78.62 87 GLU A CA 1
ATOM 675 C C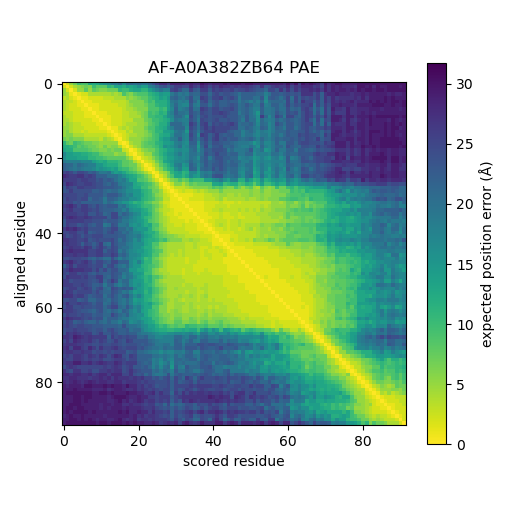 . GLU A 1 87 ? -36.754 -8.798 11.934 1.00 78.62 87 GLU A C 1
ATOM 677 O O . GLU A 1 87 ? -37.126 -7.858 11.252 1.00 78.62 87 GLU A O 1
ATOM 682 N N . GLN A 1 88 ? -35.862 -9.683 11.471 1.00 81.06 88 GLN A N 1
ATOM 683 C CA . GLN A 1 88 ? -35.262 -9.582 10.130 1.00 81.06 88 GLN A CA 1
ATOM 684 C C . GLN A 1 88 ? -36.301 -9.671 9.003 1.00 81.06 88 GLN A C 1
ATOM 686 O O . GLN A 1 88 ? -36.194 -8.951 8.016 1.00 81.06 88 GLN A O 1
ATOM 691 N N . ALA A 1 89 ? -37.312 -10.529 9.159 1.00 81.88 89 ALA A N 1
ATOM 692 C CA . ALA A 1 89 ? -38.387 -10.687 8.181 1.00 81.88 89 ALA A CA 1
ATOM 693 C C . ALA A 1 89 ? -39.349 -9.487 8.121 1.00 81.88 89 ALA A C 1
ATOM 695 O O . ALA A 1 89 ? -40.087 -9.361 7.156 1.00 81.88 89 ALA A O 1
ATOM 696 N N . GLU A 1 90 ? -39.363 -8.628 9.143 1.00 82.94 90 GLU A N 1
ATOM 697 C CA . GLU A 1 90 ? -40.190 -7.415 9.187 1.00 82.94 90 GLU A CA 1
ATOM 698 C C . GLU A 1 90 ? -39.507 -6.217 8.495 1.00 82.94 90 GLU A C 1
ATOM 700 O O . GLU A 1 90 ? -40.170 -5.243 8.148 1.00 82.94 90 GLU A O 1
ATOM 705 N N . TYR A 1 91 ? -38.190 -6.298 8.265 1.00 74.94 91 TYR A N 1
ATOM 706 C CA . TYR A 1 91 ? -37.401 -5.290 7.543 1.00 74.94 91 TYR A CA 1
ATOM 707 C C . TYR A 1 91 ? -37.282 -5.550 6.025 1.00 74.94 91 TYR A C 1
ATOM 709 O O . TYR A 1 91 ? -36.817 -4.658 5.311 1.00 74.94 91 TYR A O 1
ATOM 717 N N . LEU A 1 92 ? -37.660 -6.743 5.542 1.00 62.97 92 LEU A N 1
ATOM 718 C CA . LEU A 1 92 ? -37.650 -7.159 4.127 1.00 62.97 92 LEU A CA 1
ATOM 719 C C . LEU A 1 92 ? -39.038 -7.020 3.490 1.00 62.97 92 LEU A C 1
ATOM 721 O O . LEU A 1 92 ? -39.085 -6.635 2.300 1.00 62.97 92 LEU A O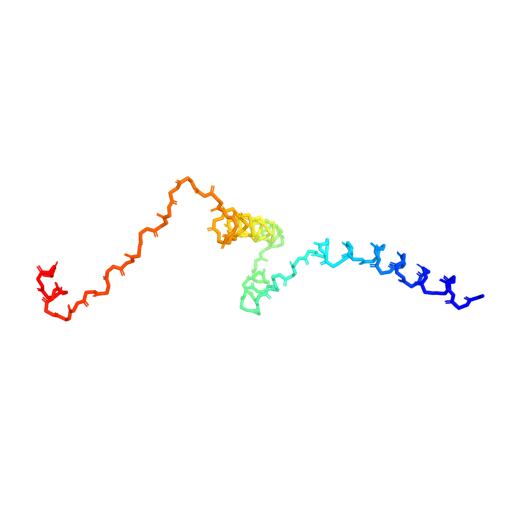 1
#

Foldseek 3Di:
DVVVVVVVVVVVVVVCPVVVVPPPPCPDCDPVNVVVLVPDDPVVSVVVVVVVSVVVVVVVVCCVQPVPPPPPDVDDDDDDPPDDPVRVVVVD

=== Feature glossary ===
Annotated list of the representations used here:

Nearest PDB structures. The Foldseek neighbor list gives the closest experimentally determined structures in the PDB, ranked by structural alignment. TM-score near 1 means near-identical fold; near 0.3 means only rough topology match. This is how one finds what a novel AlphaFold prediction most resembles in the solved-structure universe.

Foldseek 3Di. Foldseek's 3Di representation compresses backbone geometry into a per-residue letter drawn from a learned twenty-state alphabet. It captures the tertiary interaction pattern around each residue — which residues are packed against it in space, regardless of where they are in sequence.

Radius of gyration, Cα contacts, bounding box. Radius of gyration (Rg) is the root-mean-square distance of Cα atoms from their centroid — a single number for overall size and compactness. A globular domain of N residues has Rg ≈ 2.2·N^0.38 Å; an extended or disordered chain has a much larger Rg. The Cα contact count is the number of residue pairs whose Cα atoms are within 8 Å and are more than four positions apart in sequence — a standard proxy for tertiary packing density. The bounding box is the smallest axis-aligned box enclosing all Cα atoms.

InterPro / GO / CATH / organism. The annotation block draws on four external resources. InterPro: which protein families and domains the sequence belongs to. GO: standardized terms for what the protein does, what process it participates in, and where in the cell it acts. CATH: which structural fold it has in the CATH hierarchy. Organism: the species of origin.

mmCIF coordinates. The mmCIF block holds the 3D Cartesian coordinates of each backbone atom (N, Cα, C, O) in ångströms. mmCIF is the PDB's canonical archive format — a tagged-loop text representation of the atomic model.

pLDDT. pLDDT is the predicted lDDT-Cα score: AlphaFold's confidence that the local environment of each residue (all inter-atomic distances within 15 Å) is correctly placed. It is a per-residue number between 0 and 100, with higher meaning more reliable.

Backbone torsions (φ/ψ). φ (phi) and ψ (psi) are the two rotatable backbone dihedrals per residue: φ is the C(i-1)–N–Cα–C torsion, ψ is the N–Cα–C–N(i+1) torsion, both in degrees on (−180°, 180°]. α-helical residues cluster near (−60°, −45°); β-strand residues near (−120°, +130°). A Ramachandran plot is simply a scatter of (φ, ψ) for every residue.

B-factor. For experimental (PDB) structures, the B-factor (temperature factor) quantifies the p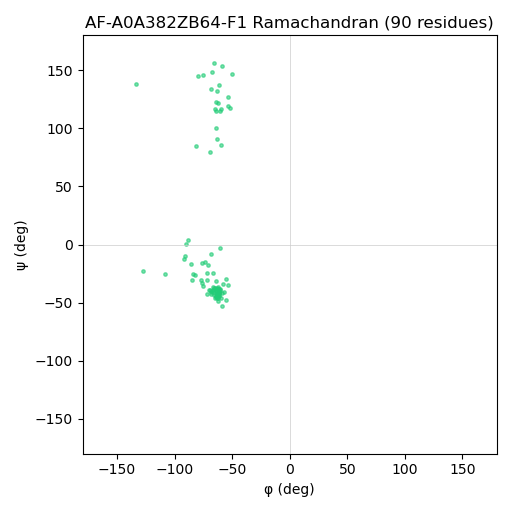ositional spread of each atom in the crystal — a combination of thermal vibration and static disorder — in units of Å². High B-factors mark flexible loops or poorly resolved regions; low B-factors mark the rigid, well-ordered core.

Secondary structure (3-state, P-SEA). SS3 is a coarse helix/strand/coil call (letters a/b/c) made by the P-SEA algorithm from inter-Cα distances and dihedrals. It is less detailed than DSSP but needs only Cα positions.

Predicted aligned error. Predicted aligned error is AlphaFold's pairwise confidence. Unlike pLDDT (per-residue), PAE is per-residue-pair and captures whether two parts of the structure are correctly placed relative to each other. Units are ångströms of expected positional error.

Solvent-accessible surface area. Solvent-accessible surface area (SASA) is the area in Å² traced out by the centre of a 1.4 Å probe sphere (a water molecule) rolled over the protein's van der Waals surface (Shrake–Rupley / Lee–Richards construction). Buried residues have near-zero SASA; fully exposed residues can exceed 200 Å². The total SASA scales roughly with the number of surface residues.

Secondary structure (8-state, DSSP). The SS8 string is DSSP's per-residue secondary-structure call. α-helix (H) means an i→i+4 H-bond ladder; β-strand (E) means the residue participates in a β-sheet; 3₁₀ (G) and π (I) are tighter and wider helices; T/S are turns/bends; '-' is loop.

Rendered structure images. Structure images are PyMOL renders from six orthogonal camera directions. Cartoon representation draws helices as coils and strands as arrows; sticks shows the backbone as bonds; surface shows the solvent-excluded envelope. Rainbow coloring maps sequence position to hue (blue→red, N→C); chain coloring assigns a distinct color per polypeptide.

Sequence. The amino-acid sequence is the protein's primary structure: the linear order of residues from the N-terminus to the C-terminus, written in one-letter code. Everything else here — the 3D coordinates, the secondary structure, the domain annotations — is ultimately a consequence of this string.

Contact-map, Ramachandran, and PAE plots. Three diagnostic plots accompany the record. The Cα contact map visualizes the tertiary structure as a 2D adjacency matrix (8 Å cutoff, sequence-local contacts suppressed). The Ramachandran plot shows the distribution of backbone (φ, ψ) torsions, with points in the α and β basins reflecting secondary structure content. The PAE plot shows AlphaFold's inter-residue confidence as a color matrix.